Protein AF-A0A9D6XF11-F1 (afdb_monomer)

pLDDT: mean 86.39, std 6.84, range [66.12, 95.25]

Mean predicted aligned error: 4.89 Å

Solvent-accessible surface area (backbone atoms only — not comparable to full-atom values): 2975 Å² total; pe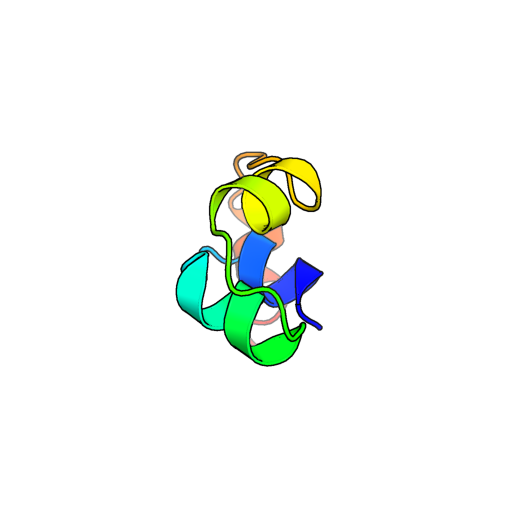r-residue (Å²): 108,58,66,62,42,47,66,71,67,48,53,51,66,63,44,14,60,77,68,77,41,90,50,54,65,60,41,43,69,76,52,64,90,66,87,70,55,74,66,75,74,51,77,80,77,122

Nearest PDB structures (foldseek):
  2a3v-assembly1_A  TM=7.136E-01  e=7.680E+00  Vibrio cholerae O1 biovar El Tor str. N16961
  7m13-assembly1_A  TM=6.020E-01  e=9.989E+00  Campylobacter jejuni subsp. jejuni NCTC 11168 = ATCC 700819
  8g0k-assembly2_C  TM=3.766E-01  e=4.540E+00  Bacteroides

Radius of gyration: 11.19 Å; Cα contacts (8 Å, |Δi|>4): 32; chains: 1; bounding box: 24×19×26 Å

Secondary structure (DSSP, 8-state):
-HHHHHHTT--HHHHHHHHT---HHHHHHHS--PPPPHHHHHTT--

Foldseek 3Di:
DLQLCVQLPNQLCVSCVVVVHPDSVVSCVVHPDDNDDPCSNCPPVD

Sequence (46 aa):
MADRLNARGADEIQVGLLLGISERAAVREMFPRRLPSLDELTEELV

Structure (mmCIF, N/CA/C/O backbone):
data_AF-A0A9D6XF11-F1
#
_entry.id   AF-A0A9D6XF11-F1
#
loop_
_atom_site.group_PDB
_atom_site.id
_atom_site.type_symbol
_atom_site.label_atom_id
_atom_site.label_alt_id
_atom_site.label_comp_id
_atom_site.label_asym_id
_atom_site.label_entity_id
_atom_site.label_seq_id
_atom_site.pdbx_PDB_ins_code
_atom_site.Cartn_x
_atom_site.Cartn_y
_atom_site.Cartn_z
_atom_site.occupancy
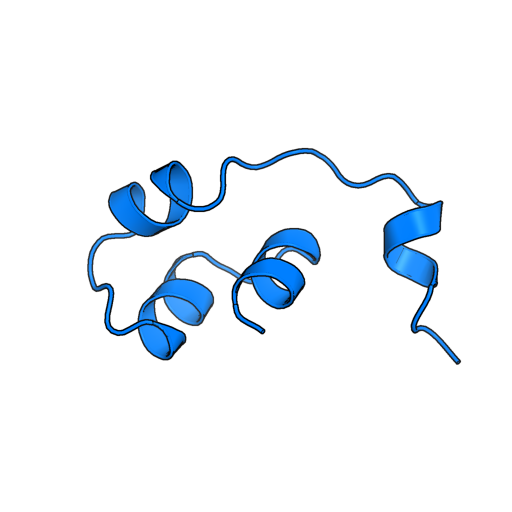_atom_site.B_iso_or_equiv
_atom_site.auth_seq_id
_atom_site.auth_comp_id
_atom_site.auth_asym_id
_atom_site.auth_atom_id
_atom_site.pdbx_PDB_model_num
ATOM 1 N N . MET A 1 1 ? -7.554 -2.742 -7.919 1.00 77.31 1 MET A N 1
ATOM 2 C CA . MET A 1 1 ? -6.778 -3.649 -7.0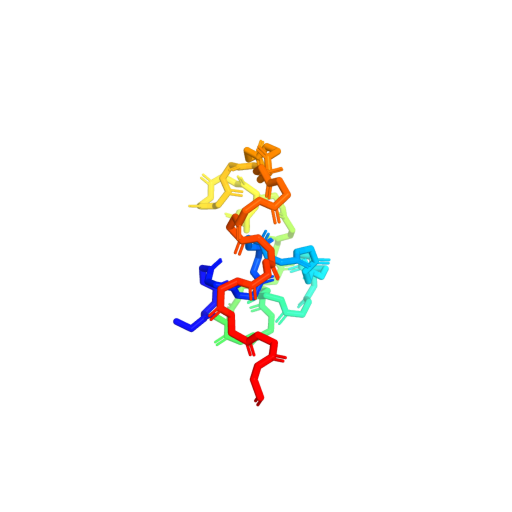41 1.00 77.31 1 MET A CA 1
ATOM 3 C C . MET A 1 1 ? -5.469 -3.001 -6.608 1.00 77.31 1 MET A C 1
ATOM 5 O O . MET A 1 1 ? -5.286 -2.834 -5.414 1.00 77.31 1 MET A O 1
ATOM 9 N N . ALA A 1 2 ? -4.619 -2.560 -7.544 1.00 83.69 2 ALA A N 1
ATOM 10 C CA . ALA A 1 2 ? -3.379 -1.832 -7.237 1.00 83.69 2 ALA A CA 1
ATOM 11 C C . ALA A 1 2 ? -3.585 -0.564 -6.383 1.00 83.69 2 ALA A C 1
ATOM 13 O O . ALA A 1 2 ? -2.848 -0.355 -5.431 1.00 83.69 2 ALA A O 1
ATOM 14 N N . ASP A 1 3 ? -4.636 0.213 -6.662 1.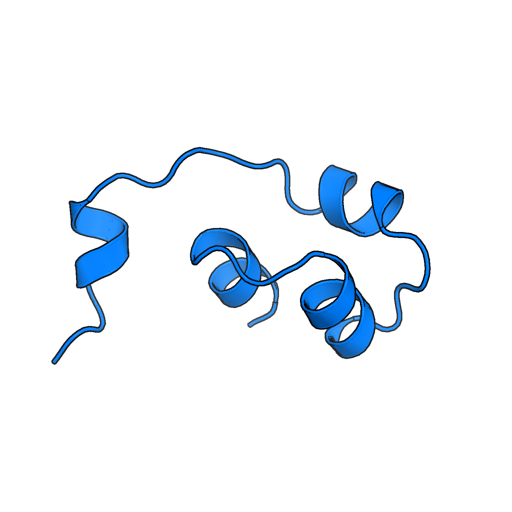00 83.81 3 ASP A N 1
ATOM 15 C CA . ASP A 1 3 ? -4.999 1.403 -5.877 1.00 83.81 3 ASP A CA 1
ATOM 16 C C . ASP A 1 3 ? -5.260 1.084 -4.393 1.00 83.81 3 ASP A C 1
ATOM 18 O O . ASP A 1 3 ? -4.640 1.665 -3.509 1.00 83.81 3 ASP A O 1
ATOM 22 N N . ARG A 1 4 ? -6.085 0.064 -4.113 1.00 84.12 4 ARG A N 1
ATOM 23 C CA . ARG A 1 4 ? -6.350 -0.411 -2.744 1.00 84.12 4 ARG A CA 1
ATOM 24 C C . ARG A 1 4 ? -5.102 -0.954 -2.047 1.00 84.12 4 ARG A C 1
ATOM 26 O O . ARG A 1 4 ? -4.924 -0.717 -0.858 1.00 84.12 4 ARG A O 1
ATOM 33 N N . LEU A 1 5 ? -4.235 -1.664 -2.773 1.00 85.81 5 LEU A N 1
ATOM 34 C CA . LEU A 1 5 ? -2.950 -2.123 -2.233 1.00 85.81 5 LEU A CA 1
ATOM 35 C C . LEU A 1 5 ? -2.078 -0.929 -1.831 1.00 85.81 5 LEU A C 1
ATOM 37 O O . LEU A 1 5 ? -1.594 -0.876 -0.703 1.00 85.81 5 LEU A O 1
ATOM 41 N N . ASN A 1 6 ? -1.938 0.052 -2.723 1.00 84.88 6 ASN A N 1
ATOM 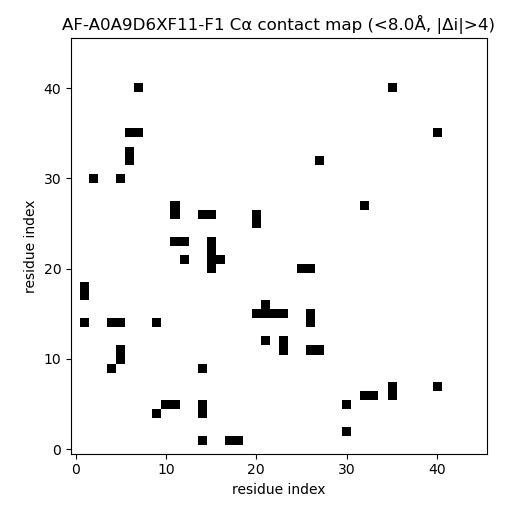42 C CA . ASN A 1 6 ? -1.185 1.270 -2.458 1.00 84.88 6 ASN A CA 1
ATOM 43 C C . ASN A 1 6 ? -1.767 2.058 -1.269 1.00 84.88 6 ASN A C 1
ATOM 45 O O . ASN A 1 6 ? -1.024 2.466 -0.380 1.00 84.88 6 ASN A O 1
ATOM 49 N N . ALA A 1 7 ? -3.094 2.215 -1.202 1.00 84.75 7 ALA A N 1
ATOM 50 C CA . ALA A 1 7 ? -3.789 2.919 -0.121 1.00 84.75 7 ALA A CA 1
ATOM 51 C C . ALA A 1 7 ? -3.587 2.272 1.261 1.00 84.75 7 ALA A C 1
ATOM 53 O O . ALA A 1 7 ? -3.610 2.963 2.276 1.00 84.75 7 ALA A O 1
ATOM 54 N N . ARG A 1 8 ? -3.327 0.960 1.311 1.00 83.00 8 ARG A N 1
ATOM 55 C CA . ARG A 1 8 ? -3.029 0.218 2.549 1.00 83.00 8 ARG A CA 1
ATOM 56 C C . ARG A 1 8 ? -1.544 0.118 2.884 1.00 83.00 8 ARG A C 1
ATOM 58 O O . ARG A 1 8 ? -1.169 -0.615 3.795 1.00 83.00 8 ARG A O 1
ATOM 65 N N . GLY A 1 9 ? -0.697 0.850 2.166 1.00 83.31 9 GLY A N 1
ATOM 66 C CA . GLY A 1 9 ? 0.736 0.897 2.431 1.00 83.31 9 GLY A CA 1
ATOM 67 C C . GLY A 1 9 ? 1.536 -0.239 1.796 1.00 83.31 9 GLY A C 1
ATOM 68 O O . GLY A 1 9 ? 2.648 -0.503 2.250 1.00 83.31 9 GLY A O 1
ATOM 69 N N . ALA A 1 10 ? 1.014 -0.901 0.755 1.00 89.56 10 ALA A N 1
ATOM 70 C CA . ALA A 1 10 ? 1.845 -1.773 -0.073 1.00 89.56 10 ALA A CA 1
ATOM 71 C C . ALA A 1 10 ? 3.000 -0.975 -0.700 1.00 89.56 10 ALA A C 1
ATOM 73 O O . ALA A 1 10 ? 2.840 0.186 -1.083 1.00 89.56 10 ALA A O 1
ATOM 74 N N . ASP A 1 11 ? 4.165 -1.610 -0.810 1.00 89.88 11 ASP A N 1
ATOM 75 C CA . ASP A 1 11 ? 5.355 -0.957 -1.347 1.00 89.88 11 ASP A CA 1
ATOM 76 C C . ASP A 1 11 ? 5.227 -0.685 -2.856 1.00 89.88 11 ASP A C 1
ATOM 78 O O . ASP A 1 11 ? 4.643 -1.471 -3.609 1.00 89.88 11 ASP A O 1
ATOM 82 N N . GLU A 1 12 ? 5.838 0.409 -3.315 1.00 91.88 12 GLU A N 1
ATOM 83 C CA . GLU A 1 12 ? 5.811 0.851 -4.715 1.00 91.88 12 GLU A CA 1
ATOM 84 C C . GLU A 1 12 ? 6.349 -0.220 -5.682 1.00 91.88 12 GLU A C 1
ATOM 86 O O . GLU A 1 12 ? 5.882 -0.299 -6.817 1.00 91.88 12 GLU A O 1
ATOM 91 N N . ILE A 1 13 ? 7.277 -1.089 -5.252 1.00 92.81 13 ILE A N 1
ATOM 92 C CA . ILE A 1 13 ? 7.749 -2.218 -6.071 1.00 92.81 13 ILE A CA 1
ATOM 93 C C . ILE A 1 13 ? 6.639 -3.248 -6.287 1.00 92.81 13 ILE A C 1
ATOM 95 O O . ILE A 1 13 ? 6.465 -3.748 -7.396 1.00 92.81 13 ILE A O 1
ATOM 99 N N . GLN A 1 14 ? 5.898 -3.591 -5.233 1.00 91.94 14 GLN A N 1
ATOM 100 C CA . GLN A 1 14 ? 4.841 -4.604 -5.299 1.00 91.94 14 GLN A CA 1
ATOM 101 C C . GLN A 1 14 ? 3.675 -4.110 -6.158 1.00 91.94 14 GLN A C 1
ATOM 103 O O . GLN A 1 14 ? 3.148 -4.848 -6.992 1.00 91.94 14 GLN A O 1
ATOM 108 N N . VAL A 1 15 ? 3.313 -2.837 -5.989 1.00 93.69 15 VAL A N 1
ATOM 109 C CA . VAL A 1 15 ? 2.296 -2.163 -6.801 1.00 93.69 15 VAL A CA 1
ATOM 110 C C . VAL A 1 15 ? 2.754 -2.068 -8.261 1.00 93.69 15 VAL A C 1
ATOM 112 O O . VAL A 1 15 ? 1.981 -2.391 -9.163 1.00 93.69 15 VAL A O 1
ATOM 115 N N . GLY A 1 16 ? 4.020 -1.711 -8.503 1.00 94.25 16 GLY A N 1
ATOM 116 C CA . GLY A 1 16 ? 4.607 -1.654 -9.842 1.00 94.25 16 GLY A CA 1
ATOM 117 C C . GLY A 1 16 ? 4.615 -3.007 -10.556 1.00 94.25 16 GLY A C 1
ATOM 118 O O . GLY A 1 16 ? 4.208 -3.086 -11.714 1.00 94.25 16 GLY A O 1
ATOM 119 N N . LEU A 1 17 ? 4.964 -4.090 -9.853 1.00 94.56 17 LEU A N 1
ATOM 120 C CA . LEU A 1 17 ? 4.939 -5.452 -10.398 1.00 94.56 17 LEU A CA 1
ATOM 121 C C . LEU A 1 17 ? 3.545 -5.847 -10.905 1.00 94.56 17 LEU A C 1
ATOM 123 O O . LEU A 1 17 ? 3.427 -6.392 -12.000 1.00 94.56 17 LEU A O 1
ATOM 127 N N . LEU A 1 18 ? 2.491 -5.543 -10.140 1.00 92.94 18 LEU A N 1
ATOM 128 C CA . LEU A 1 18 ? 1.108 -5.853 -10.522 1.00 92.94 18 LEU A CA 1
ATOM 129 C C . LEU A 1 18 ? 0.647 -5.079 -11.769 1.00 92.94 18 LEU A C 1
ATOM 131 O O . LEU A 1 18 ? -0.262 -5.516 -12.471 1.00 92.94 18 LEU A O 1
ATOM 135 N N . LEU A 1 19 ? 1.259 -3.927 -12.033 1.00 91.75 19 LEU A N 1
ATOM 136 C CA . LEU A 1 19 ? 0.881 -3.010 -13.106 1.00 91.75 19 LEU A CA 1
ATOM 137 C C . LEU A 1 19 ? 1.809 -3.068 -14.321 1.00 91.75 19 LEU A C 1
ATOM 139 O O . LEU A 1 19 ? 1.558 -2.375 -15.303 1.00 91.75 19 LEU A O 1
ATOM 143 N N . GLY A 1 20 ? 2.884 -3.858 -14.263 1.00 94.94 20 GLY A N 1
ATOM 144 C CA . GLY A 1 20 ? 3.918 -3.863 -15.298 1.00 94.94 20 GLY A CA 1
ATOM 145 C C . GLY A 1 20 ? 4.747 -2.573 -15.340 1.00 94.94 20 GLY A C 1
ATOM 146 O O . GLY A 1 20 ? 5.294 -2.233 -16.384 1.00 94.94 20 GLY A O 1
ATOM 147 N N . ILE A 1 21 ? 4.844 -1.849 -14.221 1.00 95.25 21 ILE A N 1
ATOM 148 C CA . ILE A 1 21 ? 5.622 -0.613 -14.086 1.00 95.25 21 ILE A CA 1
ATOM 149 C C . ILE A 1 21 ? 6.937 -0.934 -13.374 1.00 95.25 21 ILE A C 1
ATOM 151 O O . ILE A 1 21 ? 6.943 -1.378 -12.227 1.00 95.25 21 ILE A O 1
ATOM 155 N N . SER A 1 22 ? 8.065 -0.681 -14.038 1.00 92.56 22 SER A N 1
ATOM 156 C CA . SER A 1 22 ? 9.399 -0.891 -13.451 1.00 92.56 22 SER A CA 1
ATOM 157 C C . SER A 1 22 ? 9.915 0.318 -12.664 1.00 92.56 22 SER A C 1
ATOM 159 O O . SER A 1 22 ? 10.793 0.181 -11.813 1.00 92.56 22 SER A O 1
ATOM 161 N N . GLU A 1 23 ? 9.371 1.507 -12.922 1.00 95.00 23 GLU A N 1
ATOM 162 C CA . GLU A 1 23 ? 9.812 2.755 -12.305 1.00 95.00 23 GLU A CA 1
ATOM 163 C C . GLU A 1 23 ? 8.956 3.118 -11.087 1.00 95.00 23 GLU A C 1
ATOM 165 O O . GLU A 1 23 ? 7.776 3.443 -11.206 1.00 95.00 23 GLU A O 1
ATOM 170 N N . ARG A 1 24 ? 9.567 3.148 -9.895 1.00 90.62 24 ARG A N 1
ATOM 171 C CA . ARG A 1 24 ? 8.869 3.544 -8.654 1.00 90.62 24 ARG A CA 1
ATOM 172 C C . ARG A 1 24 ? 8.273 4.953 -8.725 1.00 90.62 24 ARG A C 1
ATOM 174 O O . ARG A 1 24 ? 7.215 5.209 -8.161 1.00 90.62 24 ARG A O 1
ATOM 181 N N . ALA A 1 25 ? 8.948 5.868 -9.423 1.00 91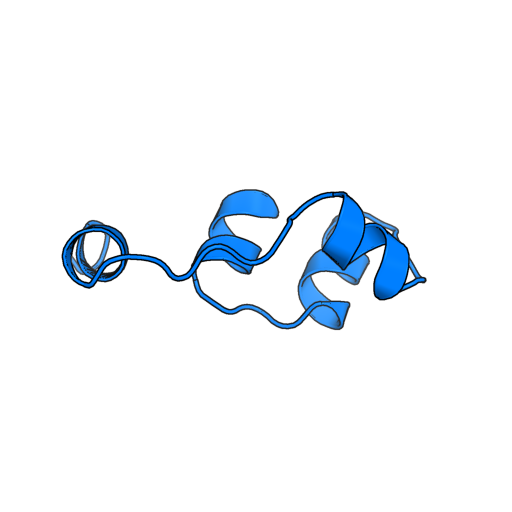.75 25 ALA A N 1
ATOM 182 C CA . ALA A 1 25 ? 8.469 7.237 -9.595 1.00 91.75 25 ALA A CA 1
ATOM 183 C C . ALA A 1 25 ? 7.114 7.278 -10.319 1.00 91.75 25 ALA A C 1
ATOM 185 O O . ALA A 1 25 ? 6.210 7.952 -9.836 1.00 91.75 25 ALA A O 1
ATOM 186 N N . ALA A 1 26 ? 6.941 6.481 -11.378 1.00 93.56 26 ALA A N 1
ATOM 187 C CA . ALA A 1 26 ? 5.683 6.384 -12.115 1.00 93.56 26 ALA A CA 1
ATOM 188 C C . ALA A 1 26 ? 4.541 5.816 -11.250 1.00 93.56 26 ALA A C 1
ATOM 190 O O . ALA A 1 26 ? 3.409 6.291 -11.322 1.00 93.56 26 ALA A O 1
ATOM 191 N N . VAL A 1 27 ? 4.838 4.851 -10.368 1.00 93.00 27 VAL A N 1
ATOM 192 C CA . VAL A 1 27 ? 3.859 4.346 -9.385 1.00 93.00 27 VAL A CA 1
ATOM 193 C C . VAL A 1 27 ? 3.419 5.460 -8.430 1.00 93.00 27 VAL A C 1
ATOM 195 O O . VAL A 1 27 ? 2.226 5.609 -8.174 1.00 93.00 27 VAL A O 1
ATOM 198 N N . ARG A 1 28 ? 4.359 6.276 -7.939 1.00 90.62 28 ARG A N 1
ATOM 199 C CA . ARG A 1 28 ? 4.072 7.394 -7.026 1.00 90.62 28 ARG A CA 1
ATOM 200 C C . ARG A 1 28 ? 3.296 8.534 -7.690 1.00 90.62 28 ARG A C 1
ATOM 202 O O . ARG A 1 28 ? 2.479 9.164 -7.025 1.00 90.62 28 ARG A O 1
ATOM 209 N N . GLU A 1 29 ? 3.546 8.813 -8.965 1.00 92.31 29 GLU A N 1
ATOM 210 C CA . GLU A 1 29 ? 2.768 9.796 -9.728 1.00 92.31 29 GLU A CA 1
ATOM 211 C C . GLU A 1 29 ? 1.334 9.318 -9.967 1.00 92.31 29 GLU A C 1
ATOM 213 O O . GLU A 1 29 ? 0.394 10.102 -9.844 1.00 92.31 29 GLU A O 1
ATOM 218 N N . MET A 1 30 ? 1.157 8.026 -10.252 1.00 90.38 30 MET A N 1
ATOM 219 C CA . MET A 1 30 ? -0.162 7.447 -10.489 1.00 90.38 30 MET A CA 1
ATOM 220 C C . MET A 1 30 ? -0.972 7.254 -9.200 1.00 90.38 30 MET A C 1
ATOM 222 O O . MET A 1 30 ? -2.191 7.422 -9.216 1.00 90.38 30 MET A O 1
ATOM 226 N N . PHE A 1 31 ? -0.309 6.959 -8.078 1.00 89.31 31 PHE A N 1
ATOM 227 C CA . PHE A 1 31 ? -0.932 6.890 -6.757 1.00 89.31 31 PHE A CA 1
ATOM 228 C C . PHE A 1 31 ? -0.240 7.829 -5.758 1.00 89.31 31 PHE A C 1
ATOM 230 O O . PHE A 1 31 ? 0.560 7.386 -4.922 1.00 89.31 31 PHE A O 1
ATOM 237 N N . PRO A 1 32 ? -0.557 9.135 -5.792 1.00 83.38 32 PRO A N 1
ATOM 238 C CA . PRO A 1 32 ? -0.019 10.086 -4.831 1.00 83.38 32 PRO A CA 1
ATOM 239 C C . PRO A 1 32 ? -0.371 9.639 -3.411 1.00 83.38 32 PRO A C 1
ATOM 241 O O . PRO A 1 32 ? -1.547 9.434 -3.096 1.00 83.38 32 PRO A O 1
ATOM 244 N N . ARG A 1 33 ? 0.637 9.484 -2.543 1.00 73.50 33 ARG A N 1
ATOM 245 C CA . ARG A 1 33 ? 0.415 9.069 -1.151 1.00 73.50 33 ARG A CA 1
ATOM 246 C C . ARG A 1 33 ? -0.430 10.116 -0.430 1.00 73.50 33 ARG A C 1
ATOM 248 O O . ARG A 1 33 ? 0.070 11.166 -0.033 1.00 73.50 33 ARG A O 1
ATOM 255 N N . ARG A 1 34 ? -1.707 9.805 -0.231 1.00 75.38 34 ARG A N 1
ATOM 256 C CA . ARG A 1 34 ? -2.543 10.432 0.791 1.00 75.38 34 ARG A CA 1
ATOM 257 C C . ARG A 1 34 ? -2.466 9.566 2.041 1.00 75.38 34 ARG A C 1
ATOM 259 O O . ARG A 1 34 ? -2.478 8.345 1.934 1.00 75.38 34 ARG A O 1
ATOM 266 N N . LEU A 1 35 ? -2.320 10.196 3.203 1.00 76.69 35 LEU A N 1
ATOM 267 C CA . LEU A 1 35 ? -2.368 9.487 4.479 1.00 76.69 35 LEU A CA 1
ATOM 268 C C . LEU A 1 35 ? -3.817 9.030 4.706 1.00 76.69 35 LEU A C 1
ATOM 270 O O . LEU A 1 35 ? -4.683 9.905 4.788 1.00 76.69 35 LEU A O 1
ATOM 274 N N . PRO A 1 36 ? -4.093 7.715 4.766 1.00 76.75 36 PRO A N 1
ATOM 275 C CA . PRO A 1 36 ? -5.435 7.230 5.053 1.00 76.75 36 PRO A CA 1
ATOM 276 C C . PRO A 1 36 ? -5.806 7.532 6.509 1.00 76.75 36 PRO A C 1
ATOM 278 O O . PRO A 1 36 ? -4.947 7.570 7.397 1.00 76.75 36 PRO A O 1
ATOM 281 N N . SER A 1 37 ? -7.093 7.744 6.758 1.00 84.31 37 SER A N 1
ATOM 282 C CA . SER A 1 37 ? -7.654 7.789 8.106 1.00 84.31 37 SER A CA 1
ATOM 283 C C . SER A 1 37 ? -7.692 6.388 8.732 1.00 84.31 37 SER A C 1
ATOM 285 O O . SER A 1 37 ? -7.621 5.372 8.041 1.00 84.31 37 SER A O 1
ATOM 287 N N . LEU A 1 38 ? -7.806 6.320 10.063 1.00 82.81 38 LEU A N 1
ATOM 288 C CA . LEU A 1 38 ? -7.926 5.035 10.764 1.00 82.81 38 LEU A CA 1
ATOM 289 C C . LEU A 1 38 ? -9.194 4.273 10.355 1.00 82.81 38 LEU A C 1
ATOM 291 O O . LEU A 1 38 ? -9.149 3.053 10.259 1.00 82.81 38 LEU A O 1
ATOM 295 N N . ASP A 1 39 ? -10.284 4.989 10.074 1.00 85.81 39 ASP A N 1
ATOM 296 C CA . ASP A 1 39 ? -11.570 4.412 9.666 1.00 85.81 39 ASP A CA 1
ATOM 297 C C . ASP A 1 39 ? -11.427 3.625 8.348 1.00 85.81 39 ASP A C 1
ATOM 299 O O . ASP A 1 39 ? -11.721 2.429 8.295 1.00 85.81 39 ASP A O 1
ATOM 303 N N . GLU A 1 40 ? -10.803 4.246 7.338 1.00 83.12 40 GLU A N 1
ATOM 304 C CA . GLU A 1 40 ? -10.524 3.648 6.019 1.00 83.12 40 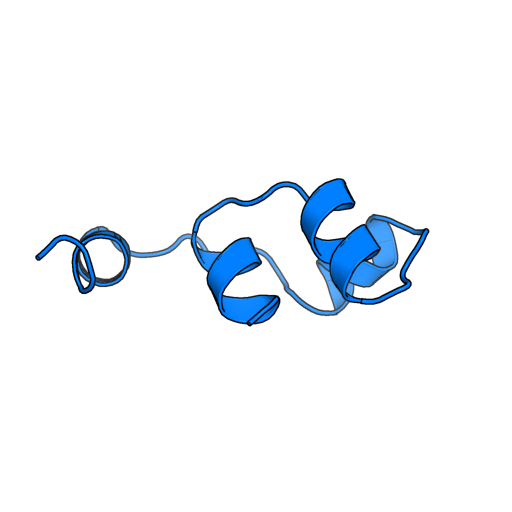GLU A CA 1
ATOM 305 C C . GLU A 1 40 ? -9.626 2.397 6.091 1.00 83.12 40 GLU A C 1
ATOM 307 O O . GLU A 1 40 ? -9.722 1.495 5.255 1.00 83.12 40 GLU A O 1
ATOM 312 N N . LEU A 1 41 ? -8.740 2.308 7.089 1.00 80.69 41 LEU A N 1
ATOM 313 C CA . LEU A 1 41 ? -7.881 1.133 7.278 1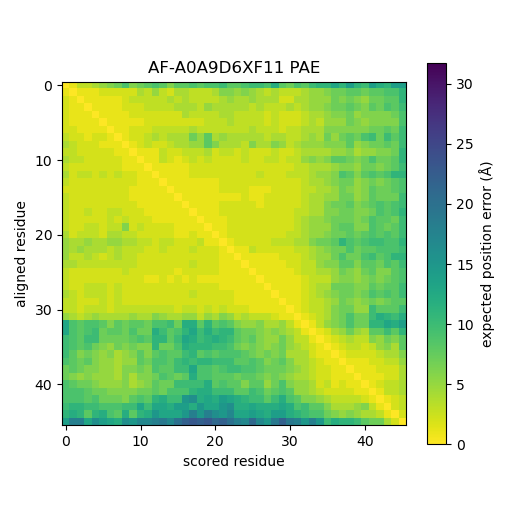.00 80.69 41 LEU A CA 1
ATOM 314 C C . LEU A 1 41 ? -8.628 -0.062 7.886 1.00 80.69 41 LEU A C 1
ATOM 316 O O . LEU A 1 41 ? -8.178 -1.198 7.731 1.00 80.69 41 LEU A O 1
ATOM 320 N N . THR A 1 42 ? -9.746 0.182 8.568 1.00 84.44 42 THR A N 1
ATOM 321 C CA . THR A 1 42 ? -10.479 -0.841 9.330 1.00 84.44 42 THR A CA 1
ATOM 322 C C . THR A 1 42 ? -11.707 -1.405 8.614 1.00 84.44 42 THR A C 1
ATOM 324 O O . THR A 1 42 ? -12.226 -2.434 9.038 1.00 84.44 42 THR A O 1
ATOM 327 N N . GLU A 1 43 ? -12.125 -0.802 7.497 1.00 83.75 43 GLU A N 1
ATOM 328 C CA . GLU A 1 43 ? -13.366 -1.130 6.773 1.00 83.75 43 GLU A CA 1
ATOM 329 C C . GLU A 1 43 ? -13.464 -2.59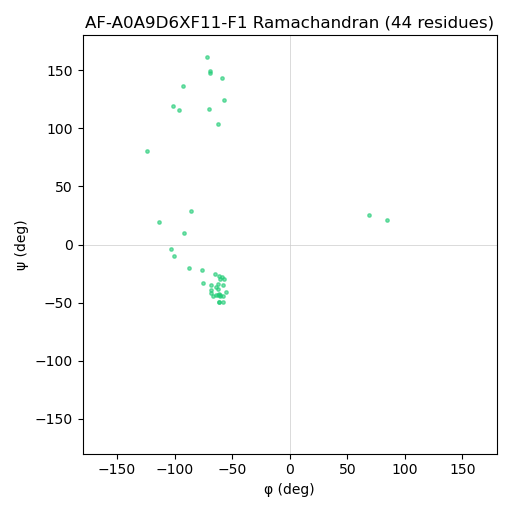6 6.289 1.00 83.75 43 GLU A C 1
ATOM 331 O O . GLU A 1 43 ? -14.558 -3.143 6.184 1.00 83.75 43 GLU A O 1
ATOM 336 N N . GLU A 1 44 ? -12.336 -3.272 6.031 1.00 74.00 44 GLU A N 1
ATOM 337 C CA . GLU A 1 44 ? -12.309 -4.673 5.561 1.00 74.00 44 GLU A CA 1
ATOM 338 C C . GLU A 1 44 ? -11.694 -5.659 6.589 1.00 74.00 44 GLU A C 1
ATOM 340 O O . GLU A 1 44 ? -11.278 -6.751 6.209 1.00 74.00 44 GLU A O 1
ATOM 345 N N . LEU A 1 45 ? -11.608 -5.308 7.882 1.00 79.81 45 LEU A N 1
ATOM 346 C CA . LEU A 1 45 ? -11.043 -6.175 8.944 1.00 79.81 45 LEU A CA 1
ATOM 347 C C . LEU A 1 45 ? -12.051 -7.175 9.567 1.00 79.81 45 LEU A C 1
ATOM 349 O O . LEU A 1 45 ? -11.912 -7.528 10.738 1.00 79.81 45 LEU A O 1
ATOM 353 N N . VAL A 1 46 ? -13.060 -7.624 8.814 1.00 66.12 46 VAL A N 1
ATOM 354 C CA . VAL A 1 46 ? -14.138 -8.512 9.312 1.00 66.12 46 VAL A CA 1
ATOM 355 C C . VAL A 1 46 ? -13.789 -9.992 9.181 1.00 66.12 46 VAL A C 1
ATOM 357 O O . VAL A 1 46 ? -13.365 -10.399 8.076 1.00 66.12 46 VAL A O 1
#